Protein AF-A0ABD1MF89-F1 (afdb_monomer_lite)

pLDDT: mean 70.6, std 17.59, range [37.09, 92.81]

Foldseek 3Di:
DDADAAPVPPRHGADVVLVRHDPVVSVVVCVVVVVVVPPPDDDDDDDDDDDDDDDDDDDDPPPPQQAAPQPRHRQHPNWQQDPLRHTHHPQCNDCVSPVRPDDPVVVVVVVCVVPPPDPPCPPDPDPPVVVVVVVVVVVVVVVVVVVPPDDPPPDPPDDD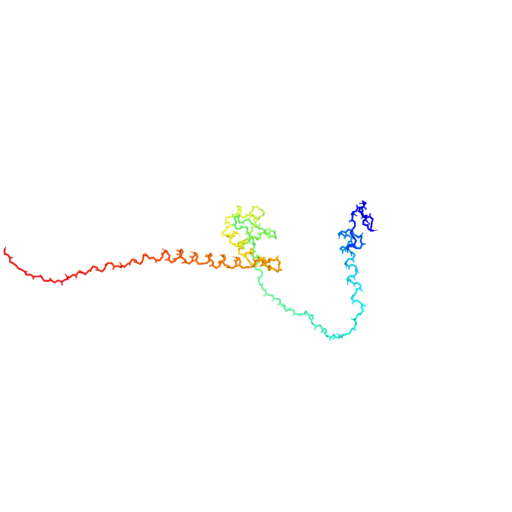DDDDDDDDD

Organism: NCBI:txid520843

InterPro domains:
  IPR000058 Zinc finger, AN1-type [PF01428] (69-102)
  IPR000058 Zinc finger, AN1-type [PS51039] (62-108)
  IPR000058 Zinc finger, AN1-type [SM00154] (68-105)
  IPR002653 Zinc finger, A20-type [PF01754] (5-26)
  IPR002653 Zinc finger, A20-type [PS51036] (1-34)
  IPR002653 Zinc finger, A20-type [SM00259] (3-27)
  IPR035896 AN1-like Zinc finger [G3DSA:4.10.1110.10] (55-112)
  IPR035896 AN1-like Zinc finger [SSF118310] (61-122)
  IPR050652 AN1/A20 Zinc Finger [PTHR10634] (3-125)

Sequence (169 aa):
MVPPLCANGCGFYGSADNKNLCSKCYEEYLKEHITKSKDESKKVGVVDAMASVAPTEGGSMNKKKERCKSCNKRVGLIGFKCRCGDVFCGKHRYPEMHACQLDFKQIGRQALIKQNPLCNGDKLQNKHVWLQLIEGNKQMEKEIENAWLPFECTPIVFNVTSGDRMAED

Radius of gyration: 36.5 Å; chains: 1; bounding box: 85×87×91 Å

Structure (mmCIF, N/CA/C/O backbone):
data_AF-A0ABD1MF89-F1
#
_entry.id   AF-A0ABD1MF89-F1
#
loop_
_atom_site.group_PDB
_atom_site.id
_atom_site.type_symbol
_atom_site.label_atom_id
_atom_site.label_alt_id
_atom_site.label_comp_id
_atom_site.label_asym_id
_atom_site.label_entity_id
_atom_site.label_seq_id
_atom_site.pdbx_PDB_ins_code
_atom_site.Cartn_x
_atom_site.Cartn_y
_atom_site.Cartn_z
_atom_site.occupancy
_atom_site.B_iso_or_equiv
_atom_site.auth_seq_id
_atom_site.auth_comp_id
_atom_site.auth_asym_id
_atom_site.auth_atom_id
_atom_site.pdbx_PDB_model_num
ATOM 1 N N . MET A 1 1 ? 33.156 -37.214 -8.346 1.00 66.06 1 MET A N 1
ATOM 2 C CA . MET A 1 1 ? 33.625 -36.627 -7.070 1.00 66.06 1 MET A CA 1
ATOM 3 C C . MET A 1 1 ? 32.407 -36.175 -6.288 1.00 66.06 1 MET A C 1
ATOM 5 O O . MET A 1 1 ? 31.551 -35.531 -6.878 1.00 66.06 1 MET A O 1
ATOM 9 N N . VAL A 1 2 ? 32.292 -36.564 -5.017 1.00 74.00 2 VAL A N 1
ATOM 10 C CA . VAL A 1 2 ? 31.182 -36.140 -4.148 1.00 74.00 2 VAL A CA 1
ATOM 11 C C . VAL A 1 2 ? 31.509 -34.736 -3.622 1.00 74.00 2 VAL A C 1
ATOM 13 O O . VAL A 1 2 ? 32.605 -34.562 -3.090 1.00 74.00 2 VAL A O 1
ATOM 16 N N . PRO A 1 3 ? 30.634 -33.731 -3.808 1.00 74.12 3 PRO A N 1
ATOM 17 C CA . PRO A 1 3 ? 30.895 -32.375 -3.334 1.00 74.12 3 PRO A CA 1
ATOM 18 C C . PRO A 1 3 ? 31.039 -32.355 -1.803 1.00 74.12 3 PRO A C 1
ATOM 20 O O . PRO A 1 3 ? 30.256 -33.021 -1.117 1.00 74.12 3 PRO A O 1
ATOM 23 N N . PRO A 1 4 ? 32.032 -31.625 -1.257 1.00 81.38 4 PRO A N 1
ATOM 24 C CA . PRO A 1 4 ? 32.283 -31.604 0.176 1.00 81.38 4 PRO A CA 1
ATOM 25 C C . PRO A 1 4 ? 31.094 -30.994 0.923 1.00 81.38 4 PRO A C 1
ATOM 27 O O . PRO A 1 4 ? 30.475 -30.016 0.494 1.00 81.38 4 PRO A O 1
ATOM 30 N N . LEU A 1 5 ? 30.761 -31.596 2.061 1.00 89.50 5 LEU A N 1
ATOM 31 C CA . LEU A 1 5 ? 29.758 -31.050 2.965 1.00 89.50 5 LEU A CA 1
ATOM 32 C C . LEU A 1 5 ? 30.310 -29.805 3.663 1.00 89.50 5 LEU A C 1
ATOM 34 O O . LEU A 1 5 ? 31.520 -29.642 3.819 1.00 89.50 5 LEU A O 1
ATOM 38 N N . CYS A 1 6 ? 29.402 -28.925 4.076 1.00 92.81 6 CYS A N 1
ATOM 39 C CA . CYS A 1 6 ? 29.724 -27.712 4.808 1.00 92.81 6 CYS A CA 1
ATOM 40 C C . CYS A 1 6 ? 30.605 -28.034 6.018 1.00 92.81 6 CYS A C 1
ATOM 42 O O . CYS A 1 6 ? 30.250 -28.887 6.833 1.00 92.81 6 CYS A O 1
ATOM 44 N N . ALA A 1 7 ? 31.703 -27.295 6.169 1.00 88.94 7 ALA A N 1
ATOM 45 C CA . ALA A 1 7 ? 32.666 -27.466 7.254 1.00 88.94 7 ALA A CA 1
ATOM 46 C C . ALA A 1 7 ? 32.027 -27.357 8.655 1.00 88.94 7 ALA A C 1
ATOM 48 O O . ALA A 1 7 ? 32.467 -28.026 9.582 1.00 88.94 7 ALA A O 1
ATOM 49 N N . ASN A 1 8 ? 30.935 -26.592 8.792 1.00 85.25 8 ASN A N 1
ATOM 50 C CA . ASN A 1 8 ? 30.159 -26.479 10.037 1.00 85.25 8 ASN A CA 1
ATOM 51 C C . ASN A 1 8 ? 29.211 -27.668 10.310 1.00 85.25 8 ASN A C 1
ATOM 53 O O . ASN A 1 8 ? 28.412 -27.610 11.239 1.00 85.25 8 ASN A O 1
ATOM 57 N N . GLY A 1 9 ? 29.232 -28.726 9.493 1.00 84.88 9 GLY A N 1
ATOM 58 C CA . GLY A 1 9 ? 28.474 -29.956 9.751 1.00 84.88 9 GLY A CA 1
ATOM 59 C C . GLY A 1 9 ? 26.950 -29.835 9.615 1.00 84.88 9 GLY A C 1
ATOM 60 O O . GLY A 1 9 ? 26.225 -30.704 10.081 1.00 84.88 9 GLY A O 1
ATOM 61 N N . CYS A 1 10 ? 26.434 -28.792 8.955 1.00 87.19 10 CYS A N 1
ATOM 62 C CA . CYS A 1 10 ? 24.991 -28.526 8.847 1.00 87.19 10 CYS A CA 1
ATOM 63 C C . CYS A 1 10 ? 24.238 -29.410 7.830 1.00 87.19 10 CYS A C 1
ATOM 65 O O . CYS A 1 10 ? 23.055 -29.190 7.577 1.00 87.19 10 CYS A O 1
ATOM 67 N N . GLY A 1 11 ? 24.916 -30.380 7.208 1.00 86.25 11 GLY A N 1
ATOM 68 C CA . GLY A 1 11 ? 24.329 -31.295 6.222 1.00 86.25 11 GLY A CA 1
ATOM 69 C C . GLY A 1 11 ? 24.071 -30.692 4.835 1.00 86.25 11 GLY A C 1
ATOM 70 O O . GLY A 1 11 ? 23.564 -31.387 3.961 1.00 86.25 11 GLY A O 1
ATOM 71 N N . PHE A 1 12 ? 24.430 -29.425 4.603 1.00 88.75 12 PHE A N 1
ATOM 72 C CA . PHE A 1 12 ? 24.352 -28.779 3.287 1.00 88.75 12 PHE A CA 1
ATOM 73 C C . PHE A 1 12 ? 25.724 -28.753 2.598 1.00 88.75 12 PHE A C 1
ATOM 75 O O . PHE A 1 12 ? 26.749 -28.785 3.274 1.00 88.75 12 PHE A O 1
ATOM 82 N N . TYR A 1 13 ? 25.767 -28.680 1.266 1.00 90.94 13 TYR A N 1
ATOM 83 C CA . TYR A 1 13 ? 27.024 -28.653 0.508 1.00 90.94 13 TYR A CA 1
ATOM 84 C C . TYR A 1 13 ? 27.773 -27.324 0.675 1.00 90.94 13 TYR A C 1
ATOM 86 O O . TYR A 1 13 ? 27.167 -26.249 0.660 1.00 90.94 13 TYR A O 1
ATOM 94 N N . GLY A 1 14 ? 29.091 -27.404 0.850 1.00 89.69 14 GLY A N 1
ATOM 95 C CA . GLY A 1 14 ? 29.981 -26.248 0.907 1.00 89.69 14 GLY A CA 1
ATOM 96 C C . GLY A 1 14 ? 30.724 -26.055 -0.414 1.00 89.69 14 GLY A C 1
ATOM 97 O O . GLY A 1 14 ? 31.062 -27.027 -1.086 1.00 89.69 14 GLY A O 1
ATOM 98 N N . SER A 1 15 ? 31.007 -24.802 -0.769 1.00 85.69 15 SER A N 1
ATOM 99 C CA . SER A 1 15 ? 31.816 -24.462 -1.950 1.00 85.69 15 SER A CA 1
ATOM 100 C C . SER A 1 15 ? 33.186 -23.936 -1.532 1.00 85.69 15 SER A C 1
ATOM 102 O O . SER A 1 15 ? 33.284 -23.222 -0.532 1.00 85.69 15 SER A O 1
ATOM 104 N N . ALA A 1 16 ? 34.230 -24.224 -2.315 1.00 86.31 16 ALA A N 1
ATOM 105 C CA . ALA A 1 16 ? 35.593 -23.749 -2.048 1.00 86.31 16 ALA A CA 1
ATOM 106 C C . ALA A 1 16 ? 35.670 -22.211 -1.949 1.00 86.31 16 ALA A C 1
ATOM 108 O O . ALA A 1 16 ? 36.343 -21.685 -1.064 1.00 86.31 16 ALA A O 1
ATOM 109 N N . ASP A 1 17 ? 34.890 -21.504 -2.773 1.00 84.38 17 ASP A N 1
ATOM 110 C CA . ASP A 1 17 ? 34.810 -20.035 -2.784 1.00 84.38 17 ASP A CA 1
ATOM 111 C C . AS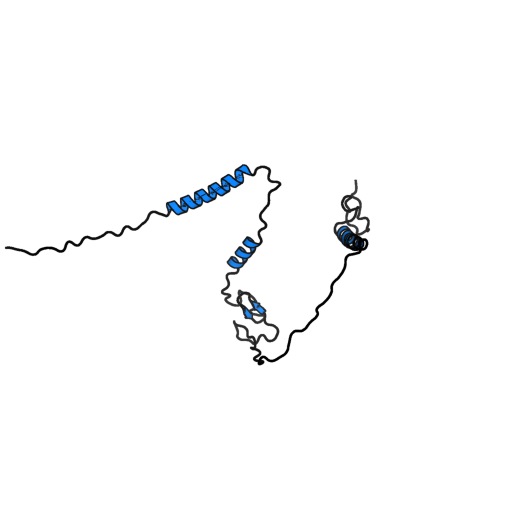P A 1 17 ? 34.277 -19.460 -1.458 1.00 84.38 17 ASP A C 1
ATOM 113 O O . ASP A 1 17 ? 34.732 -18.419 -0.984 1.00 84.38 17 ASP A O 1
ATOM 117 N N . ASN A 1 18 ? 33.371 -20.188 -0.796 1.00 84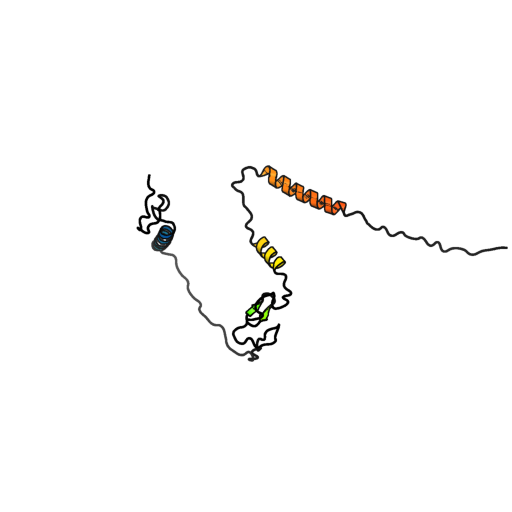.00 18 ASN A N 1
ATOM 118 C CA . ASN A 1 18 ? 32.775 -19.817 0.491 1.00 84.00 18 ASN A CA 1
ATOM 119 C C . ASN A 1 18 ? 33.502 -20.479 1.672 1.00 84.00 18 ASN A C 1
ATOM 121 O O . ASN A 1 18 ? 32.892 -20.780 2.697 1.00 84.00 18 ASN A O 1
ATOM 125 N N . LYS A 1 19 ? 34.807 -20.750 1.529 1.00 86.06 19 LYS A N 1
ATOM 126 C CA . LYS A 1 19 ? 35.644 -21.429 2.537 1.00 86.06 19 LYS A CA 1
ATOM 127 C C . LYS A 1 19 ? 35.111 -22.810 2.951 1.00 86.06 19 LYS A C 1
ATOM 129 O O . LYS A 1 19 ? 35.301 -23.230 4.085 1.00 86.06 19 LYS A O 1
ATOM 134 N N . ASN A 1 20 ? 34.457 -23.526 2.035 1.00 89.00 20 ASN A N 1
ATOM 135 C CA . ASN A 1 20 ? 33.744 -24.786 2.282 1.00 89.00 20 ASN A CA 1
ATOM 136 C C . ASN A 1 20 ? 32.565 -24.664 3.266 1.00 89.00 20 ASN A C 1
ATOM 138 O O . ASN A 1 20 ? 32.165 -25.659 3.868 1.00 89.00 20 ASN A O 1
ATOM 142 N N . LEU A 1 21 ? 31.976 -23.475 3.431 1.00 90.81 21 LEU A N 1
ATOM 143 C CA . LEU A 1 21 ? 30.723 -23.284 4.166 1.00 90.81 21 LEU A CA 1
ATOM 144 C C . LEU A 1 21 ? 29.530 -23.242 3.199 1.00 90.81 21 LEU A C 1
ATOM 146 O O . LEU A 1 21 ? 29.656 -22.864 2.031 1.00 90.81 21 LEU A O 1
ATOM 150 N N . CYS A 1 22 ? 28.350 -23.623 3.693 1.00 92.19 22 CYS A N 1
ATOM 151 C CA . CYS A 1 22 ? 27.095 -23.375 2.987 1.00 92.19 22 CYS A CA 1
ATOM 152 C C . CYS A 1 22 ? 26.746 -21.880 3.004 1.00 92.19 22 CYS A C 1
ATOM 154 O O . CYS A 1 22 ? 27.282 -21.123 3.809 1.00 92.19 22 CYS A O 1
ATOM 156 N N . SER A 1 23 ? 25.799 -21.459 2.164 1.00 89.31 23 SER A N 1
ATOM 157 C CA . SER A 1 23 ? 25.351 -20.060 2.084 1.00 89.31 23 SER A CA 1
ATOM 158 C C . SER A 1 23 ? 24.970 -19.463 3.445 1.00 89.31 23 SER A C 1
ATOM 160 O O . SER A 1 23 ? 25.421 -18.373 3.778 1.00 89.31 23 SER A O 1
ATOM 162 N N . LYS A 1 24 ? 24.227 -20.203 4.278 1.00 90.06 24 LYS A N 1
ATOM 163 C CA . LYS A 1 24 ? 23.805 -19.739 5.613 1.00 90.06 24 LYS A CA 1
ATOM 164 C C . LYS A 1 24 ? 24.971 -19.600 6.595 1.00 90.06 24 LYS A C 1
ATOM 166 O O . LYS A 1 24 ? 25.116 -18.569 7.238 1.00 90.06 24 LYS A O 1
ATOM 171 N N . CYS A 1 25 ? 25.823 -20.619 6.684 1.00 91.50 25 CYS A N 1
ATOM 172 C CA . CYS A 1 25 ? 26.976 -20.589 7.583 1.00 91.50 25 CYS A CA 1
ATOM 173 C C . CYS A 1 25 ? 28.033 -19.571 7.120 1.00 91.50 25 CYS A C 1
ATOM 175 O O . CYS A 1 25 ? 28.737 -18.992 7.943 1.00 91.50 25 CYS A O 1
ATOM 177 N N . TYR A 1 26 ? 28.135 -19.314 5.813 1.00 92.19 26 TYR A N 1
ATOM 178 C CA . TYR A 1 26 ? 29.022 -18.288 5.269 1.00 92.19 26 TYR A CA 1
ATOM 179 C C . TYR A 1 26 ? 28.549 -16.868 5.623 1.00 92.19 26 TYR A C 1
ATOM 181 O O . TYR A 1 26 ? 29.367 -16.019 5.968 1.00 92.19 26 TYR A O 1
ATOM 189 N N . GLU A 1 27 ? 27.239 -16.603 5.626 1.00 91.19 27 GLU A N 1
ATOM 190 C CA . GLU A 1 27 ? 26.692 -15.319 6.093 1.00 91.19 27 GLU A CA 1
ATOM 191 C C . GLU A 1 27 ? 26.993 -15.048 7.576 1.00 91.19 27 GLU A C 1
ATOM 193 O O . GLU A 1 27 ? 27.294 -13.913 7.952 1.00 91.19 27 GLU A O 1
ATOM 198 N N . GLU A 1 28 ? 26.9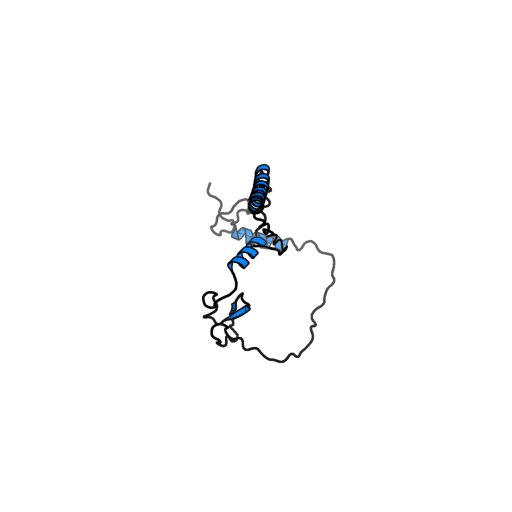25 -16.074 8.426 1.00 88.25 28 GLU A N 1
ATOM 199 C CA . GLU A 1 28 ? 27.306 -15.980 9.843 1.00 88.25 28 GLU A CA 1
ATOM 200 C C . GLU A 1 28 ? 28.803 -15.697 9.996 1.00 88.25 28 GLU A C 1
ATOM 202 O O . GLU A 1 28 ? 29.193 -14.766 10.703 1.00 88.25 28 GLU A O 1
ATOM 207 N N . TYR A 1 29 ? 29.633 -16.416 9.238 1.00 88.06 29 TYR A N 1
ATOM 208 C CA . TYR A 1 29 ? 31.076 -16.199 9.188 1.00 88.06 29 TYR A CA 1
ATOM 209 C C . TYR A 1 29 ? 31.440 -14.754 8.804 1.00 88.06 29 TYR A C 1
ATOM 211 O O . TYR A 1 29 ? 32.317 -14.142 9.421 1.00 88.06 29 TYR A O 1
ATOM 219 N N . LEU A 1 30 ? 30.744 -14.171 7.822 1.00 87.94 30 LEU A N 1
ATOM 220 C CA . LEU A 1 30 ? 30.950 -12.775 7.427 1.00 87.94 30 LEU A CA 1
ATOM 221 C C . LEU A 1 30 ? 30.601 -11.799 8.559 1.00 87.94 30 LEU A C 1
ATOM 223 O O . LEU A 1 30 ? 31.364 -10.865 8.813 1.00 87.94 30 LEU A O 1
ATOM 227 N N . LYS A 1 31 ? 29.491 -12.013 9.273 1.00 87.12 31 LYS A N 1
ATOM 228 C CA . LYS A 1 31 ? 29.076 -11.142 10.389 1.00 87.12 31 LYS A CA 1
ATOM 229 C C . LYS A 1 31 ? 30.107 -11.127 11.520 1.00 87.12 31 LYS A C 1
ATOM 231 O O . LYS A 1 31 ? 30.380 -10.070 12.092 1.00 87.12 31 LYS A O 1
ATOM 236 N N . GLU A 1 32 ? 30.718 -12.269 11.815 1.00 81.75 32 GLU A N 1
ATOM 237 C CA . GLU A 1 32 ? 31.735 -12.369 12.865 1.00 81.75 32 GLU A CA 1
ATOM 238 C C . GLU A 1 32 ? 33.103 -11.817 12.450 1.00 81.75 32 GLU A C 1
ATOM 240 O O . GLU A 1 32 ? 33.815 -11.253 13.280 1.00 81.75 32 GLU A O 1
ATOM 245 N N . HIS A 1 33 ? 33.488 -11.953 11.179 1.00 76.44 33 HIS A N 1
ATOM 246 C CA . HIS A 1 33 ? 34.791 -11.475 10.709 1.00 76.44 33 HIS A CA 1
ATOM 247 C C . HIS A 1 33 ? 34.812 -9.982 10.365 1.00 76.44 33 HIS A C 1
ATOM 249 O O . HIS A 1 33 ? 35.852 -9.351 10.532 1.00 76.44 33 HIS A O 1
ATOM 255 N N . ILE A 1 34 ? 33.682 -9.394 9.959 1.00 72.94 34 ILE A N 1
ATOM 256 C CA . ILE A 1 34 ? 33.573 -7.946 9.698 1.00 72.94 34 ILE A CA 1
ATOM 257 C C . ILE A 1 34 ? 33.595 -7.136 11.006 1.00 72.94 34 ILE A C 1
ATOM 259 O O . ILE A 1 34 ? 34.116 -6.020 11.049 1.00 72.94 34 ILE A O 1
ATOM 263 N N . THR A 1 35 ? 33.044 -7.682 12.092 1.00 63.72 35 THR A N 1
ATOM 264 C CA . THR A 1 35 ? 32.964 -6.990 13.391 1.00 63.72 35 THR A CA 1
ATOM 265 C C . THR A 1 35 ? 34.288 -6.999 14.156 1.00 63.72 35 THR A C 1
ATOM 267 O O . THR A 1 35 ? 34.565 -6.053 14.889 1.00 63.72 35 THR A O 1
ATOM 270 N N . LYS A 1 36 ? 35.145 -8.003 13.930 1.00 56.78 36 LYS A N 1
ATOM 271 C CA . LYS A 1 36 ? 36.476 -8.115 14.553 1.00 56.78 36 LYS A CA 1
ATOM 272 C C . LYS A 1 36 ? 37.550 -7.246 13.879 1.00 56.78 36 LYS A C 1
ATOM 274 O O . LYS A 1 36 ? 38.532 -6.903 14.520 1.00 56.78 36 LYS A O 1
ATOM 279 N N . SER A 1 37 ? 37.355 -6.816 12.630 1.00 54.19 37 SER A N 1
ATOM 280 C CA . SER A 1 37 ? 38.307 -5.964 11.891 1.00 54.19 37 SER A CA 1
ATOM 281 C C . SER A 1 37 ? 38.172 -4.451 12.146 1.00 54.19 37 SER A C 1
ATOM 283 O O . SER A 1 37 ? 38.812 -3.664 11.454 1.00 54.19 37 SER A O 1
ATOM 285 N N . LYS A 1 38 ? 37.337 -4.013 13.101 1.00 50.25 38 LYS A N 1
ATOM 286 C CA . LYS A 1 38 ? 37.129 -2.580 13.406 1.00 50.25 38 LYS A CA 1
ATOM 287 C C . LYS A 1 38 ? 37.852 -2.093 14.674 1.00 50.25 38 LYS A C 1
ATOM 289 O O . LYS A 1 38 ? 37.847 -0.895 14.934 1.00 50.25 38 LYS A O 1
ATOM 294 N N . ASP A 1 39 ? 38.507 -2.988 15.414 1.00 51.44 39 ASP A N 1
ATOM 295 C CA . ASP A 1 39 ? 39.209 -2.690 16.672 1.00 51.44 39 ASP A CA 1
ATOM 296 C C . ASP A 1 39 ? 40.741 -2.684 16.500 1.00 51.44 39 ASP A C 1
ATOM 298 O O . ASP A 1 39 ? 41.470 -3.197 17.326 1.00 51.44 39 ASP A O 1
ATOM 302 N N . GLU A 1 40 ? 41.273 -2.134 15.403 1.00 58.91 40 GLU A N 1
ATOM 303 C CA . GLU A 1 40 ? 42.724 -1.874 15.314 1.00 58.91 40 GLU A CA 1
ATOM 304 C C . GLU A 1 40 ? 43.055 -0.667 14.421 1.00 58.91 40 GLU A C 1
ATOM 306 O O . GLU A 1 40 ? 43.932 -0.688 13.562 1.00 58.91 40 GLU A O 1
ATOM 311 N N . SER A 1 41 ? 42.321 0.435 14.614 1.00 53.44 41 SER A N 1
ATOM 312 C CA . SER A 1 41 ? 42.759 1.782 14.216 1.00 53.44 41 SER A CA 1
ATOM 313 C C . SER A 1 41 ? 42.044 2.845 15.051 1.00 53.44 41 SER A C 1
ATOM 315 O O . SER A 1 41 ? 40.897 3.211 14.804 1.00 53.44 41 SER A O 1
ATOM 317 N N . LYS A 1 42 ? 42.740 3.324 16.087 1.00 47.53 42 LYS A N 1
ATOM 318 C CA . LYS A 1 42 ? 42.310 4.365 17.029 1.00 47.53 42 LYS A CA 1
ATOM 319 C C . LYS A 1 42 ? 42.951 5.717 16.670 1.00 47.53 42 LYS A C 1
ATOM 321 O O . LYS A 1 42 ? 44.151 5.762 16.419 1.00 47.53 42 LYS A O 1
ATOM 326 N N . LYS A 1 43 ? 42.161 6.788 16.873 1.00 44.97 43 LYS A N 1
ATOM 327 C CA . LYS A 1 43 ? 42.451 8.251 16.944 1.00 44.97 43 LYS A CA 1
ATOM 328 C C . LYS A 1 43 ? 42.351 8.988 15.599 1.00 44.97 43 LYS A C 1
ATOM 330 O O . LYS A 1 43 ? 43.086 8.676 14.680 1.00 44.97 43 LYS A O 1
ATOM 335 N N . VAL A 1 44 ? 41.433 9.944 15.407 1.00 43.38 44 VAL A N 1
ATOM 336 C CA . VAL A 1 44 ? 41.182 11.200 16.166 1.00 43.38 44 VAL A CA 1
ATOM 337 C C . VAL A 1 44 ? 39.654 11.382 16.370 1.00 43.38 44 VAL A C 1
ATOM 339 O O . VAL A 1 44 ? 38.904 11.167 15.428 1.00 43.38 44 VAL A O 1
ATOM 342 N N . GLY A 1 45 ? 39.100 11.542 17.583 1.00 41.25 45 GLY A N 1
ATOM 343 C CA . GLY A 1 45 ? 39.052 12.782 18.389 1.00 41.25 45 GLY A CA 1
ATOM 344 C C . GLY A 1 45 ? 37.807 13.624 18.028 1.00 41.25 45 GLY A C 1
ATOM 345 O O . GLY A 1 45 ? 37.870 14.384 17.076 1.00 41.25 45 GLY A O 1
ATOM 346 N N . VAL A 1 46 ? 36.617 13.285 18.551 1.00 44.62 46 VAL A N 1
ATOM 347 C CA . VAL A 1 46 ? 35.859 13.987 19.627 1.00 44.62 46 VAL A CA 1
ATOM 348 C C . VAL A 1 46 ? 35.415 15.420 19.281 1.00 44.62 46 VAL A C 1
ATOM 350 O O . VAL A 1 46 ? 36.258 16.300 19.178 1.00 44.62 46 VAL A O 1
ATOM 353 N N . VAL A 1 47 ? 34.093 15.651 19.217 1.00 40.06 47 VAL A N 1
ATOM 354 C CA . VAL A 1 47 ? 33.341 16.459 20.208 1.00 40.06 47 VAL A CA 1
ATOM 355 C C . VAL A 1 47 ? 31.867 16.034 20.251 1.00 40.06 47 VAL A C 1
ATOM 357 O O . VAL A 1 47 ? 31.228 15.811 19.225 1.00 40.06 47 VAL A O 1
ATOM 360 N N . ASP A 1 48 ? 31.387 15.894 21.483 1.00 38.62 48 ASP A N 1
ATOM 361 C CA . ASP A 1 48 ? 30.095 15.387 21.936 1.00 38.62 48 ASP A CA 1
ATOM 362 C C . ASP A 1 48 ? 28.999 16.465 22.066 1.00 38.62 48 ASP A C 1
ATOM 364 O O . ASP A 1 48 ? 29.280 17.647 22.245 1.00 38.62 48 ASP A O 1
ATOM 368 N N . ALA A 1 49 ? 27.762 15.953 22.134 1.00 43.16 49 ALA A N 1
ATOM 369 C CA . ALA A 1 49 ? 26.583 16.449 22.857 1.00 43.16 49 ALA A CA 1
ATOM 370 C C . ALA A 1 49 ? 25.780 17.658 22.327 1.00 43.16 49 ALA A C 1
ATOM 372 O O . ALA A 1 49 ?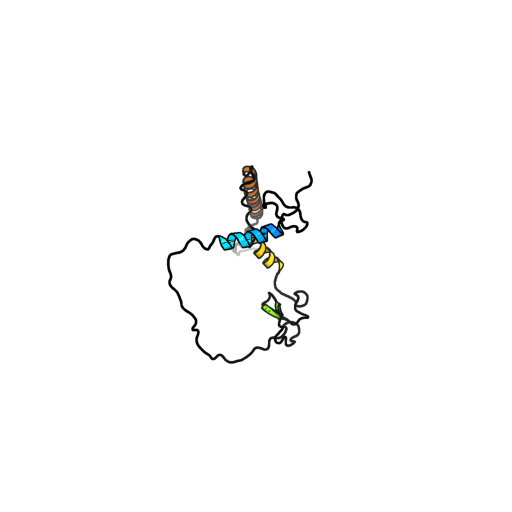 26.219 18.799 22.349 1.00 43.16 49 ALA A O 1
ATOM 373 N N . MET A 1 50 ? 24.483 17.412 22.084 1.00 37.09 50 MET A N 1
ATOM 374 C CA . MET A 1 50 ? 23.439 18.044 22.906 1.00 37.09 50 MET A CA 1
ATOM 375 C C . MET A 1 50 ? 22.164 17.194 22.911 1.00 37.09 50 MET A C 1
ATOM 377 O O . MET A 1 50 ? 21.519 16.969 21.887 1.00 37.09 50 MET A O 1
ATOM 381 N N . ALA A 1 51 ? 21.815 16.727 24.105 1.00 45.22 51 ALA A N 1
ATOM 382 C CA . ALA A 1 51 ? 20.530 16.144 24.424 1.00 45.22 51 ALA A CA 1
ATOM 383 C C . ALA A 1 51 ? 19.456 17.238 24.574 1.00 45.22 51 ALA A C 1
ATOM 385 O O . ALA A 1 51 ? 19.707 18.298 25.134 1.00 45.22 51 ALA A O 1
ATOM 386 N N . SER A 1 52 ? 18.254 16.905 24.103 1.00 50.38 52 SER A N 1
ATOM 387 C CA . SER A 1 52 ? 16.945 17.164 24.717 1.00 50.38 52 SER A CA 1
ATOM 388 C C . SER A 1 52 ? 16.685 18.519 25.396 1.00 50.38 52 SER A C 1
ATOM 390 O O . SER A 1 52 ? 17.012 18.707 26.563 1.00 50.38 52 SER A O 1
ATOM 392 N N . VAL A 1 53 ? 15.917 19.381 24.722 1.00 45.28 53 VAL A N 1
ATOM 393 C CA . VAL A 1 53 ? 14.877 20.215 25.356 1.00 45.28 53 VAL A CA 1
ATOM 394 C C . VAL A 1 53 ? 13.861 20.645 24.293 1.00 45.28 53 VAL A C 1
ATOM 396 O O . VAL A 1 53 ? 14.183 21.417 23.396 1.00 45.28 53 VAL A O 1
ATOM 399 N N . ALA A 1 54 ? 12.628 20.145 24.390 1.00 58.84 54 ALA A N 1
ATOM 400 C CA . ALA A 1 54 ? 11.467 20.702 23.696 1.00 58.84 54 ALA A CA 1
ATOM 401 C C . ALA A 1 54 ? 10.445 21.167 24.757 1.00 58.84 54 ALA A C 1
ATOM 403 O O . ALA A 1 54 ? 10.205 20.405 25.700 1.00 58.84 54 ALA A O 1
ATOM 404 N N . PRO A 1 55 ? 9.857 22.377 24.655 1.00 54.19 55 PRO A N 1
ATOM 405 C CA . PRO A 1 55 ? 8.977 22.930 25.683 1.00 54.19 55 PRO A CA 1
ATOM 406 C C . PRO A 1 55 ? 7.515 22.474 25.550 1.00 54.19 55 PRO A C 1
ATOM 408 O O . PRO A 1 55 ? 6.948 22.431 24.462 1.00 54.19 55 PRO A O 1
ATOM 411 N N . THR A 1 56 ? 6.949 22.157 26.713 1.00 43.53 56 THR A N 1
ATOM 412 C CA . THR A 1 56 ? 5.660 22.587 27.289 1.00 43.53 56 THR A CA 1
ATOM 413 C C . THR A 1 56 ? 4.419 22.838 26.407 1.00 43.53 56 THR A C 1
ATOM 415 O O . THR A 1 56 ? 4.346 23.803 25.659 1.00 43.53 56 THR A O 1
ATOM 418 N N . GLU A 1 57 ? 3.390 22.033 26.707 1.00 51.28 57 GLU A N 1
ATOM 419 C CA . GLU A 1 57 ? 2.043 22.436 27.170 1.00 51.28 57 GLU A CA 1
ATOM 420 C C . GLU A 1 57 ? 1.060 23.197 26.254 1.00 51.28 57 GLU A C 1
ATOM 422 O O . GLU A 1 57 ? 1.301 24.299 25.783 1.00 51.28 57 GLU A O 1
ATOM 427 N N . GLY A 1 58 ? -0.163 22.642 26.180 1.00 50.09 58 GLY A N 1
ATOM 428 C CA . GLY A 1 58 ? -1.395 23.441 26.152 1.00 50.09 58 GLY A CA 1
ATOM 429 C C . GLY A 1 58 ? -2.107 23.592 24.807 1.00 50.09 58 GLY A C 1
ATOM 430 O O . GLY A 1 58 ? -2.126 24.670 24.229 1.00 50.09 58 GLY A O 1
ATOM 431 N N . GLY A 1 59 ? -2.807 22.545 24.350 1.00 39.31 59 GLY A N 1
ATOM 432 C CA . GLY A 1 59 ? -3.697 22.626 23.185 1.00 39.31 59 GLY A CA 1
ATOM 433 C C . GLY A 1 59 ? -4.949 21.761 23.324 1.00 39.31 59 GLY A C 1
ATOM 434 O O . GLY A 1 59 ? -4.948 20.604 22.923 1.00 39.31 59 GLY A O 1
ATOM 435 N N . SER A 1 60 ? -5.994 22.338 23.926 1.00 45.91 60 SER A N 1
ATOM 436 C CA . SER A 1 60 ? -7.419 21.956 23.909 1.00 45.91 60 SER A CA 1
ATOM 437 C C . SER A 1 60 ? -7.772 20.566 23.341 1.00 45.91 60 SER A C 1
ATOM 439 O O . SER A 1 60 ? -7.862 20.339 22.131 1.00 45.91 60 SER A O 1
ATOM 441 N N . MET A 1 61 ? -8.033 19.630 24.257 1.00 52.25 61 MET A N 1
ATOM 442 C CA . MET A 1 61 ? -8.427 18.244 24.000 1.00 52.25 61 MET A CA 1
ATOM 443 C C . MET A 1 61 ? -9.831 18.139 23.394 1.00 52.25 61 MET A C 1
ATOM 445 O O . MET A 1 61 ? -10.782 17.727 24.054 1.00 52.25 61 MET A O 1
ATOM 449 N N . ASN A 1 62 ? -9.957 18.404 22.099 1.00 60.81 62 ASN A N 1
ATOM 450 C CA . ASN A 1 62 ? -11.078 17.900 21.316 1.00 60.81 62 ASN A CA 1
ATOM 451 C C . ASN A 1 62 ? -10.604 16.649 20.566 1.00 60.81 62 ASN A C 1
ATOM 453 O O . ASN A 1 62 ? -10.311 16.687 19.371 1.00 60.81 62 ASN A O 1
ATOM 457 N N . LYS A 1 63 ? -10.453 15.530 21.297 1.00 62.91 63 LYS A N 1
ATOM 458 C CA . LYS A 1 63 ? -10.132 14.217 20.708 1.00 62.91 63 LYS A CA 1
ATOM 459 C C . LYS A 1 63 ? -11.266 13.848 19.754 1.00 62.91 63 LYS A C 1
ATOM 461 O O . LYS A 1 63 ? -12.291 13.303 20.173 1.00 62.91 63 LYS A O 1
ATOM 466 N N . LYS A 1 64 ? -11.108 14.200 18.475 1.00 67.38 64 LYS A N 1
ATOM 467 C CA . LYS A 1 64 ? -12.045 13.860 17.405 1.00 67.38 64 LYS A CA 1
ATOM 468 C C . LYS A 1 64 ? -12.234 12.349 17.460 1.00 67.38 64 LYS A C 1
ATOM 470 O O . LYS A 1 64 ? -11.299 11.588 17.244 1.00 67.38 64 LYS A O 1
ATOM 475 N N . LYS A 1 65 ? -13.435 11.918 17.843 1.00 71.94 65 LYS A N 1
ATOM 476 C CA . LYS A 1 65 ? -13.791 10.500 17.903 1.00 71.94 65 LYS A CA 1
ATOM 477 C C . LYS A 1 65 ? -13.795 9.999 16.464 1.00 71.94 65 LYS A C 1
ATOM 479 O O . LYS A 1 65 ? -14.766 10.248 15.748 1.00 71.94 65 LYS A O 1
ATOM 484 N N . GLU A 1 66 ? -12.706 9.359 16.050 1.00 82.00 66 GLU A N 1
ATOM 485 C CA . GLU A 1 66 ? -12.590 8.767 14.722 1.00 82.00 66 GLU A CA 1
ATOM 486 C C . GLU A 1 66 ? -13.735 7.760 14.526 1.00 82.00 66 GLU A C 1
ATOM 488 O O . GLU A 1 66 ? -14.040 6.912 15.380 1.00 82.00 66 GLU A O 1
ATOM 493 N N . ARG A 1 67 ? -14.440 7.919 13.407 1.00 90.62 67 ARG A N 1
ATOM 494 C CA . ARG A 1 67 ? -15.580 7.101 12.993 1.00 90.62 67 ARG A CA 1
ATOM 495 C C . ARG A 1 67 ? -15.316 6.580 11.593 1.00 90.62 67 ARG A C 1
ATOM 497 O O . ARG A 1 67 ? -14.665 7.243 10.796 1.00 90.62 67 ARG A O 1
ATOM 504 N N . CYS A 1 68 ? -15.846 5.399 11.310 1.00 91.31 68 CYS A N 1
ATOM 505 C CA . CYS A 1 68 ? -15.759 4.797 9.994 1.00 91.31 68 CYS A CA 1
ATOM 506 C C . CYS A 1 68 ? -16.526 5.638 8.971 1.00 91.31 68 CYS A C 1
ATOM 508 O O . CYS A 1 68 ? -17.713 5.871 9.173 1.00 91.31 68 CYS A O 1
ATOM 510 N N . LYS A 1 69 ? -15.897 6.023 7.858 1.00 90.00 69 LYS A N 1
ATOM 511 C CA . LYS A 1 69 ? -16.562 6.817 6.811 1.00 90.00 69 LYS A CA 1
ATOM 512 C C . LYS A 1 69 ? -17.730 6.085 6.123 1.00 90.00 69 LYS A C 1
ATOM 514 O O . LYS A 1 69 ? -18.709 6.728 5.769 1.00 90.00 69 LYS A O 1
ATOM 519 N N . SER A 1 70 ? -17.673 4.754 5.994 1.00 88.75 70 SER A N 1
ATOM 520 C CA . SER A 1 70 ? -18.732 3.968 5.328 1.00 88.75 70 SER A CA 1
ATOM 521 C C . SER A 1 70 ? -19.941 3.648 6.210 1.00 88.75 70 SER A C 1
ATOM 523 O O . SER A 1 70 ? -21.048 3.528 5.703 1.00 88.75 70 SER A O 1
ATOM 525 N N . CYS A 1 71 ? -19.756 3.459 7.523 1.00 91.06 71 CYS A N 1
ATOM 526 C CA . CYS A 1 71 ? -20.841 3.022 8.420 1.00 91.06 71 CYS A CA 1
ATOM 527 C C . CYS A 1 71 ? -21.021 3.871 9.679 1.00 91.06 71 CYS A C 1
ATOM 529 O O . CYS A 1 71 ? -21.794 3.499 10.560 1.00 91.06 71 CYS A O 1
ATOM 531 N N . ASN A 1 72 ? -20.264 4.962 9.819 1.00 88.12 72 ASN A N 1
ATOM 532 C CA . ASN A 1 72 ? -20.262 5.886 10.959 1.00 88.12 72 ASN A CA 1
ATOM 533 C C . ASN A 1 72 ? -20.040 5.242 12.342 1.00 88.12 72 ASN A C 1
ATOM 535 O O . ASN A 1 72 ? -20.133 5.908 13.379 1.00 88.12 72 ASN A O 1
ATOM 539 N N . LYS A 1 73 ? -19.666 3.956 12.381 1.00 89.75 73 LYS A N 1
ATOM 540 C CA . LYS A 1 73 ? -19.309 3.239 13.605 1.00 89.75 73 LYS A CA 1
ATOM 541 C C . LYS A 1 73 ? -18.053 3.861 14.212 1.00 89.75 73 LYS A C 1
ATOM 543 O O . LYS A 1 73 ? -17.080 4.112 13.505 1.00 89.75 73 LYS A O 1
ATOM 548 N N . ARG A 1 74 ? -18.056 4.085 15.528 1.00 89.50 74 ARG A N 1
ATOM 549 C CA . ARG A 1 74 ? -16.864 4.524 16.272 1.00 89.50 74 ARG A CA 1
ATOM 550 C C . ARG A 1 74 ? -15.774 3.460 16.145 1.00 89.50 74 ARG A C 1
ATOM 552 O O . ARG A 1 74 ? -16.003 2.320 16.535 1.00 89.50 74 ARG A O 1
ATOM 559 N N . VAL A 1 75 ? -14.625 3.838 15.588 1.00 88.94 75 VAL A N 1
ATOM 560 C CA . VAL A 1 75 ? -13.486 2.924 15.374 1.00 88.94 75 VAL A CA 1
ATOM 561 C C . VAL A 1 75 ? -12.532 2.881 16.571 1.00 88.94 75 VAL A C 1
ATOM 563 O O . VAL A 1 75 ? -11.722 1.968 16.682 1.00 88.94 75 VAL A O 1
ATOM 566 N N . GLY A 1 76 ? -12.694 3.798 17.532 1.00 82.56 76 GLY A N 1
ATOM 567 C CA . GLY A 1 76 ? -11.928 3.783 18.778 1.00 82.56 76 GLY A CA 1
ATOM 568 C C . GLY A 1 76 ? -10.426 3.884 18.513 1.00 82.56 76 GLY A C 1
ATOM 569 O O . GLY A 1 76 ? -10.010 4.679 17.680 1.00 82.56 76 GLY A O 1
ATOM 570 N N . LEU A 1 77 ? -9.627 3.078 19.217 1.00 81.25 77 LEU A N 1
ATOM 571 C CA . LEU A 1 77 ? -8.170 3.008 19.038 1.00 81.25 77 LEU A CA 1
ATOM 572 C C . LEU A 1 77 ? -7.759 2.203 17.787 1.00 81.25 77 LEU A C 1
ATOM 574 O O . LEU A 1 77 ? -6.650 2.355 17.288 1.00 81.25 77 LEU A O 1
ATOM 578 N N . ILE A 1 78 ? -8.652 1.351 17.269 1.00 83.50 78 ILE A N 1
ATOM 579 C CA . ILE A 1 78 ? -8.384 0.422 16.161 1.00 83.50 78 ILE A CA 1
ATOM 580 C C . ILE A 1 78 ? -9.067 0.964 14.899 1.00 83.50 78 ILE A C 1
ATOM 582 O O . ILE A 1 78 ? -10.064 0.431 14.405 1.00 83.50 78 ILE A O 1
ATOM 586 N N . GLY A 1 79 ? -8.542 2.080 14.400 1.00 89.12 79 GLY A N 1
ATOM 587 C CA . GLY A 1 79 ? -8.924 2.667 13.120 1.00 89.12 79 GLY A CA 1
ATOM 588 C C . GLY A 1 79 ? -7.952 2.260 12.019 1.00 89.12 79 GLY A C 1
ATOM 589 O O . GLY A 1 79 ? -6.751 2.505 12.127 1.00 89.12 79 GLY A O 1
ATOM 590 N N . PHE A 1 80 ? -8.454 1.664 10.936 1.00 90.81 80 PHE A N 1
ATOM 591 C CA . PHE A 1 80 ? -7.629 1.399 9.757 1.00 90.81 80 PHE A CA 1
ATOM 592 C C . PHE A 1 80 ? -7.685 2.602 8.823 1.00 90.81 80 PHE A C 1
ATOM 594 O O . PHE A 1 80 ? -8.752 2.937 8.310 1.00 90.81 80 PHE A O 1
ATOM 601 N N . LYS A 1 81 ? -6.540 3.250 8.603 1.00 90.19 81 LYS A N 1
ATOM 602 C CA . LYS A 1 81 ? -6.416 4.345 7.637 1.00 90.19 81 LYS A CA 1
ATOM 603 C C . LYS A 1 81 ? -6.316 3.764 6.231 1.00 90.19 81 LYS A C 1
ATOM 605 O O . LYS A 1 81 ? -5.440 2.937 5.971 1.00 90.19 81 LYS A O 1
ATOM 610 N N . CYS A 1 82 ? -7.198 4.183 5.333 1.00 90.44 82 CYS A N 1
ATOM 611 C CA . CYS A 1 82 ? -7.049 3.880 3.916 1.00 90.44 82 CYS A CA 1
ATOM 612 C C . CYS A 1 82 ? -6.089 4.883 3.263 1.00 90.44 82 CYS A C 1
ATOM 614 O O . CYS A 1 82 ? -5.882 5.987 3.769 1.00 90.44 82 CYS A O 1
ATOM 616 N N . ARG A 1 83 ? -5.544 4.535 2.091 1.00 85.69 83 ARG A N 1
ATOM 617 C CA . ARG A 1 83 ? -4.749 5.467 1.278 1.00 85.69 83 ARG A CA 1
ATOM 618 C C . ARG A 1 83 ? -5.536 6.723 0.886 1.00 85.69 83 ARG A C 1
ATOM 620 O O . ARG A 1 83 ? -4.904 7.739 0.637 1.00 85.69 83 ARG A O 1
ATOM 627 N N . CYS A 1 84 ? -6.877 6.682 0.888 1.00 88.44 84 CYS A N 1
ATOM 628 C CA . CYS A 1 84 ? -7.732 7.845 0.592 1.00 88.44 84 CYS A CA 1
ATOM 629 C C . CYS A 1 84 ? -7.807 8.863 1.731 1.00 88.44 84 CYS A C 1
ATOM 631 O O . CYS A 1 84 ? -8.420 9.909 1.563 1.00 88.44 84 CYS A O 1
ATOM 633 N N . GLY A 1 85 ? -7.174 8.581 2.872 1.00 87.38 85 GLY A N 1
ATOM 634 C CA . GLY A 1 85 ? -7.116 9.484 4.021 1.00 87.38 85 GLY A CA 1
ATOM 635 C C . GLY A 1 85 ? -8.236 9.274 5.040 1.00 87.38 85 GLY A C 1
ATOM 636 O O . GLY A 1 85 ? -8.118 9.744 6.168 1.00 87.38 85 GLY A O 1
ATOM 637 N N . ASP A 1 86 ? -9.278 8.517 4.697 1.00 90.38 86 ASP A N 1
ATOM 638 C CA . ASP A 1 86 ? -10.359 8.175 5.621 1.00 90.38 86 ASP A CA 1
ATOM 639 C C . ASP A 1 86 ? -10.009 6.984 6.529 1.00 90.38 86 ASP A C 1
ATOM 641 O O . ASP A 1 86 ? -9.197 6.112 6.196 1.00 90.38 86 ASP A O 1
ATOM 645 N N . VAL A 1 87 ? -10.669 6.936 7.689 1.00 91.94 87 VAL A N 1
ATOM 646 C CA . VAL A 1 87 ? -10.533 5.860 8.678 1.00 91.94 87 VAL A CA 1
ATOM 647 C C . VAL A 1 87 ? -11.739 4.929 8.607 1.00 91.94 87 VAL A C 1
ATOM 649 O O . VAL A 1 87 ? -12.888 5.374 8.530 1.00 91.94 87 VAL A O 1
ATOM 652 N N . PHE A 1 88 ? -11.491 3.623 8.675 1.00 92.75 88 PHE A N 1
ATOM 653 C CA . PHE A 1 88 ? -12.509 2.585 8.562 1.00 92.75 88 PHE A CA 1
ATOM 654 C C . PHE A 1 88 ? -12.433 1.556 9.694 1.00 92.75 88 PHE A C 1
ATOM 656 O O . PHE A 1 88 ? -11.401 1.357 10.334 1.00 92.75 88 PHE A O 1
ATOM 663 N N . CYS A 1 89 ? -13.565 0.895 9.953 1.00 92.25 89 CYS A N 1
ATOM 664 C CA . CYS A 1 89 ? -13.637 -0.258 10.854 1.00 92.25 89 CYS A CA 1
ATOM 665 C C . CYS A 1 89 ? -13.132 -1.533 10.157 1.00 92.25 89 CYS A C 1
ATOM 667 O O . CYS A 1 89 ? -13.027 -1.558 8.934 1.00 92.25 89 CYS A O 1
ATOM 669 N N . GLY A 1 90 ? -12.919 -2.623 10.903 1.00 89.19 90 GLY A N 1
ATOM 670 C CA . GLY A 1 90 ? -12.404 -3.885 10.345 1.00 89.19 90 GLY A CA 1
ATOM 671 C C . GLY A 1 90 ? -13.183 -4.448 9.146 1.00 89.19 90 GLY A C 1
ATOM 672 O O . GLY A 1 90 ? -12.576 -5.051 8.272 1.00 89.19 90 GLY A O 1
ATOM 673 N N . LYS A 1 91 ? -14.495 -4.188 9.047 1.00 90.81 91 LYS A N 1
ATOM 674 C CA . LYS A 1 91 ? -15.323 -4.617 7.902 1.00 90.81 91 LYS A CA 1
ATOM 675 C C . LYS A 1 91 ? -15.146 -3.758 6.645 1.00 90.81 91 LYS A C 1
ATOM 677 O O . LYS A 1 91 ? -15.316 -4.262 5.549 1.00 90.81 91 LYS A O 1
ATOM 682 N N . HIS A 1 92 ? -14.809 -2.476 6.798 1.00 91.50 92 HIS A N 1
ATOM 683 C CA . HIS A 1 92 ? -14.650 -1.527 5.684 1.00 91.50 92 HIS A CA 1
ATOM 684 C C . HIS A 1 92 ? -13.179 -1.193 5.414 1.00 91.50 92 HIS A C 1
ATOM 686 O O . HIS A 1 92 ? -12.869 -0.177 4.804 1.00 91.50 92 HIS A O 1
ATOM 692 N N . ARG A 1 93 ? -12.264 -2.038 5.901 1.00 91.62 93 ARG A N 1
ATOM 693 C CA . ARG A 1 93 ? -10.819 -1.847 5.759 1.00 91.62 93 ARG A CA 1
ATOM 694 C C . ARG A 1 93 ? -10.375 -1.870 4.296 1.00 91.62 93 ARG A C 1
ATOM 696 O O . ARG A 1 93 ? -9.426 -1.175 3.944 1.00 91.62 93 ARG A O 1
ATOM 703 N N . TYR A 1 94 ? -11.026 -2.686 3.476 1.00 89.00 94 TYR A N 1
ATOM 704 C CA . TYR A 1 94 ? -10.597 -2.942 2.111 1.00 89.00 94 TYR A CA 1
ATOM 705 C C . TYR A 1 94 ? -11.280 -2.012 1.087 1.00 89.00 94 TYR A C 1
ATOM 707 O O . TYR A 1 94 ? -12.416 -1.592 1.336 1.00 89.00 94 TYR A O 1
ATOM 715 N N . PRO A 1 95 ? -10.613 -1.670 -0.037 1.00 87.06 95 PRO A N 1
ATOM 716 C CA . PRO A 1 95 ? -11.122 -0.747 -1.063 1.00 87.06 95 PRO A CA 1
ATOM 717 C C . PRO A 1 95 ? -12.364 -1.220 -1.817 1.00 87.06 95 PRO A C 1
ATOM 719 O O . PRO A 1 95 ? -12.996 -0.417 -2.486 1.00 87.06 95 PRO A O 1
ATOM 722 N N . GLU A 1 96 ? -12.717 -2.499 -1.746 1.00 86.62 96 GLU A N 1
ATOM 723 C CA . GLU A 1 96 ? -13.983 -3.003 -2.282 1.00 86.62 96 GLU A CA 1
ATOM 724 C C . GLU A 1 96 ? -15.165 -2.740 -1.335 1.00 86.62 96 GLU A C 1
ATOM 726 O O . GLU A 1 96 ? -16.310 -2.652 -1.767 1.00 86.62 96 GLU A O 1
ATOM 731 N N . MET A 1 97 ? -14.888 -2.566 -0.039 1.00 85.56 97 MET A N 1
ATOM 732 C CA . MET A 1 97 ? -15.901 -2.388 1.009 1.00 85.56 97 MET A CA 1
ATOM 733 C C . MET A 1 97 ? -16.220 -0.913 1.289 1.00 85.56 97 MET A C 1
ATOM 735 O O . MET A 1 97 ? -17.140 -0.587 2.040 1.00 85.56 97 MET A O 1
ATOM 739 N N . HIS A 1 98 ? -15.445 0.000 0.718 1.00 84.88 98 HIS A N 1
ATOM 740 C CA . HIS A 1 98 ? -15.754 1.421 0.668 1.00 84.88 98 HIS A CA 1
ATOM 741 C C . HIS A 1 98 ? -15.477 1.878 -0.754 1.00 84.88 98 HIS A C 1
ATOM 743 O O . HIS A 1 98 ? -14.477 1.459 -1.306 1.00 84.88 98 HIS A O 1
ATOM 749 N N . ALA A 1 99 ? -16.326 2.709 -1.355 1.00 82.31 99 ALA A N 1
ATOM 750 C CA . ALA A 1 99 ? -16.098 3.218 -2.708 1.00 82.31 99 ALA A CA 1
ATOM 751 C C . ALA A 1 99 ? -14.858 4.137 -2.735 1.00 82.31 99 ALA A C 1
ATOM 753 O O . ALA A 1 99 ? -14.969 5.362 -2.693 1.00 82.31 99 ALA A O 1
ATOM 754 N N . CYS A 1 100 ? -13.663 3.540 -2.713 1.00 88.94 100 CYS A N 1
ATOM 755 C CA . CYS A 1 100 ? -12.398 4.242 -2.639 1.00 88.94 100 CYS A CA 1
ATOM 756 C C . CYS A 1 100 ? -12.183 4.974 -3.959 1.00 88.94 100 CYS A C 1
ATOM 758 O O . CYS A 1 100 ? -12.022 4.351 -5.003 1.00 88.94 100 CYS A O 1
ATOM 760 N N . GLN A 1 101 ? -12.173 6.302 -3.908 1.00 84.31 101 GLN A N 1
ATOM 761 C CA . GLN A 1 101 ? -12.007 7.146 -5.095 1.00 84.31 101 GLN A CA 1
ATOM 762 C C . GLN A 1 101 ? -10.547 7.247 -5.567 1.00 84.31 101 GLN A C 1
ATOM 764 O O . GLN A 1 101 ? -10.254 7.969 -6.515 1.00 84.31 101 GLN A O 1
ATOM 769 N N . LEU A 1 102 ? -9.613 6.555 -4.910 1.00 86.94 102 LEU A N 1
ATOM 770 C CA . LEU A 1 102 ? -8.211 6.557 -5.311 1.00 86.94 102 LEU A CA 1
ATOM 771 C C . LEU A 1 102 ? -7.938 5.554 -6.424 1.00 86.94 102 LEU A C 1
ATOM 773 O O . LEU A 1 102 ? -8.158 4.354 -6.259 1.00 86.94 102 LEU A O 1
ATOM 777 N N . ASP A 1 103 ? -7.331 6.030 -7.510 1.00 86.38 103 ASP A N 1
ATOM 778 C CA . ASP A 1 103 ? -6.814 5.156 -8.556 1.00 86.38 103 ASP A CA 1
ATOM 779 C C . ASP A 1 103 ? -5.484 4.508 -8.128 1.00 86.38 103 ASP A C 1
ATOM 781 O O . ASP A 1 103 ? -4.377 5.021 -8.341 1.00 86.38 103 ASP A O 1
ATOM 785 N N . PHE A 1 104 ? -5.594 3.325 -7.522 1.00 83.75 104 PHE A N 1
ATOM 786 C CA . PHE A 1 104 ? -4.447 2.508 -7.129 1.00 83.75 104 PHE A CA 1
ATOM 787 C C . PHE A 1 104 ? -3.564 2.104 -8.319 1.00 83.75 104 PHE A C 1
ATOM 789 O O . PHE A 1 104 ? -2.361 1.900 -8.130 1.00 83.75 104 PHE A O 1
ATOM 796 N N . LYS A 1 105 ? -4.118 2.005 -9.537 1.00 86.06 105 LYS A N 1
ATOM 797 C CA . LYS A 1 105 ? -3.359 1.604 -10.732 1.00 86.06 105 LYS A CA 1
ATOM 798 C C . LYS A 1 105 ? -2.423 2.716 -11.177 1.00 86.06 105 LYS A C 1
ATOM 800 O O . LYS A 1 105 ? -1.285 2.444 -11.557 1.00 86.06 105 LYS A O 1
ATOM 805 N N . GLN A 1 106 ? -2.875 3.966 -11.136 1.00 88.62 106 GLN A N 1
ATOM 806 C CA . GLN A 1 106 ? -2.032 5.107 -11.488 1.00 88.62 106 GLN A CA 1
ATOM 807 C C . GLN A 1 106 ? -0.915 5.316 -10.461 1.00 88.62 106 GLN A C 1
ATOM 809 O O . GLN A 1 106 ? 0.246 5.454 -10.848 1.00 88.62 106 GLN A O 1
ATOM 814 N N . ILE A 1 107 ? -1.233 5.246 -9.166 1.00 87.94 107 ILE A N 1
ATOM 815 C CA . ILE A 1 107 ? -0.230 5.377 -8.097 1.00 87.94 107 ILE A CA 1
ATOM 816 C C . ILE A 1 107 ? 0.791 4.235 -8.161 1.00 87.94 107 ILE A C 1
ATOM 818 O O . ILE A 1 107 ? 1.991 4.476 -8.038 1.00 87.94 107 ILE A O 1
ATOM 822 N N . GLY A 1 108 ? 0.334 3.003 -8.408 1.00 88.25 108 GLY A N 1
ATOM 823 C CA . GLY A 1 108 ? 1.211 1.849 -8.605 1.00 88.25 108 GLY A CA 1
ATOM 824 C C . GLY A 1 108 ? 2.150 2.033 -9.798 1.00 88.25 108 GLY A C 1
ATOM 825 O O . GLY A 1 108 ? 3.357 1.849 -9.658 1.00 88.25 108 GLY A O 1
ATOM 826 N N . ARG A 1 109 ? 1.625 2.485 -10.946 1.00 89.50 109 ARG A N 1
ATOM 827 C CA . ARG A 1 109 ? 2.439 2.790 -12.136 1.00 89.50 109 ARG A CA 1
ATOM 828 C C . ARG A 1 109 ? 3.481 3.870 -11.859 1.00 89.50 109 ARG A C 1
ATOM 830 O O . ARG A 1 109 ? 4.640 3.686 -12.205 1.00 89.50 109 ARG A O 1
ATOM 837 N N . GLN A 1 110 ? 3.106 4.961 -11.197 1.00 88.19 110 GLN A N 1
ATOM 838 C CA . GLN A 1 110 ? 4.047 6.033 -10.862 1.00 88.19 110 GLN A CA 1
ATOM 839 C C . GLN A 1 110 ? 5.149 5.573 -9.901 1.00 88.19 110 GLN A C 1
ATOM 841 O O . GLN A 1 110 ? 6.298 5.985 -10.055 1.00 88.19 110 GLN A O 1
ATOM 846 N N . ALA A 1 111 ? 4.826 4.719 -8.926 1.00 88.62 111 ALA A N 1
ATOM 847 C CA . ALA A 1 111 ? 5.825 4.146 -8.029 1.00 88.62 111 ALA A CA 1
ATOM 848 C C . ALA A 1 111 ? 6.800 3.231 -8.785 1.00 88.62 111 ALA A C 1
ATOM 850 O O . ALA A 1 111 ? 8.009 3.369 -8.618 1.00 88.62 111 ALA A O 1
ATOM 851 N N . LEU A 1 112 ? 6.285 2.372 -9.671 1.00 86.31 112 LEU A N 1
ATOM 852 C CA . LEU A 1 112 ? 7.107 1.492 -10.503 1.00 86.31 112 LEU A CA 1
ATOM 853 C C . LEU A 1 112 ? 8.015 2.279 -11.449 1.00 86.31 112 LEU A C 1
ATOM 855 O O . LEU A 1 112 ? 9.193 1.963 -11.536 1.00 86.31 112 LEU A O 1
ATOM 859 N N . ILE A 1 113 ? 7.510 3.331 -12.099 1.00 85.94 113 ILE A N 1
ATOM 860 C CA . ILE A 1 113 ? 8.325 4.201 -12.963 1.00 85.94 113 ILE A CA 1
ATOM 861 C C . ILE A 1 113 ? 9.477 4.822 -12.167 1.00 85.94 113 ILE A C 1
ATOM 863 O O . ILE A 1 113 ? 10.614 4.811 -12.628 1.00 85.94 113 ILE A O 1
ATOM 867 N N . LYS A 1 114 ? 9.203 5.325 -10.958 1.00 84.94 114 LYS A N 1
ATOM 868 C CA . LYS A 1 114 ? 10.229 5.931 -10.094 1.00 84.94 114 LYS A CA 1
ATOM 869 C C . LYS A 1 114 ? 11.256 4.923 -9.582 1.00 84.94 114 LYS A C 1
ATOM 871 O O . LYS A 1 114 ? 12.396 5.297 -9.340 1.00 84.94 114 LYS A O 1
ATOM 876 N N . GLN A 1 115 ? 10.839 3.680 -9.361 1.00 83.06 115 GLN A N 1
ATOM 877 C CA . GLN A 1 115 ? 11.676 2.636 -8.774 1.00 83.06 115 GLN A CA 1
ATOM 878 C C . GLN A 1 115 ? 12.312 1.707 -9.806 1.00 83.06 115 GLN A C 1
ATOM 880 O O . GLN A 1 115 ? 13.077 0.839 -9.402 1.00 83.06 115 GLN A O 1
ATOM 885 N N . ASN A 1 116 ? 12.014 1.856 -11.100 1.00 81.31 116 ASN A N 1
ATOM 886 C CA . ASN A 1 116 ? 12.596 1.022 -12.141 1.00 81.31 116 ASN A CA 1
ATOM 887 C C . ASN A 1 116 ? 14.097 1.332 -12.256 1.00 81.31 116 ASN A C 1
ATOM 889 O O . ASN A 1 116 ? 14.448 2.425 -12.715 1.00 81.31 116 ASN A O 1
ATOM 893 N N . PRO A 1 117 ? 14.995 0.423 -11.833 1.00 76.94 117 PRO A N 1
ATOM 894 C CA . PRO A 1 117 ? 16.415 0.649 -12.010 1.00 76.94 117 PRO A CA 1
ATOM 895 C C . PRO A 1 117 ? 16.708 0.650 -13.511 1.00 76.94 117 PRO A C 1
ATOM 897 O O . PRO A 1 117 ? 16.435 -0.325 -14.213 1.00 76.94 117 PRO A O 1
ATOM 900 N N . LEU A 1 118 ? 17.254 1.759 -14.013 1.00 67.38 118 LEU A N 1
ATOM 901 C CA . LEU A 1 118 ? 17.697 1.838 -15.399 1.00 67.38 118 LEU A CA 1
ATOM 902 C C . LEU A 1 118 ? 18.742 0.743 -15.624 1.00 67.38 118 LEU A C 1
ATOM 904 O O . LEU A 1 118 ? 19.726 0.639 -14.889 1.00 67.38 118 LEU A O 1
ATOM 908 N N . CYS A 1 119 ? 18.487 -0.118 -16.608 1.00 63.56 119 CYS A N 1
ATOM 909 C CA . CYS A 1 119 ? 19.393 -1.197 -16.964 1.00 63.56 119 CYS A CA 1
ATOM 910 C C . CYS A 1 119 ? 20.669 -0.583 -17.558 1.00 63.56 119 CYS A C 1
ATOM 912 O O . CYS A 1 119 ? 20.750 -0.309 -18.755 1.00 63.56 119 CYS A O 1
ATOM 914 N N . ASN A 1 120 ? 21.665 -0.335 -16.708 1.00 58.44 120 ASN A N 1
ATOM 915 C CA . ASN A 1 120 ? 22.984 0.123 -17.127 1.00 58.44 120 ASN A CA 1
ATOM 916 C C . ASN A 1 120 ? 23.720 -1.066 -17.750 1.00 58.44 120 ASN A C 1
ATOM 918 O O . ASN A 1 120 ? 24.397 -1.847 -17.082 1.00 58.44 120 ASN A O 1
ATOM 922 N N . GLY A 1 121 ? 23.503 -1.250 -19.051 1.00 57.59 121 GLY A N 1
ATOM 923 C CA . GLY A 1 121 ? 24.079 -2.337 -19.827 1.00 57.59 121 GLY A CA 1
ATOM 924 C C . GLY A 1 121 ? 25.566 -2.130 -20.099 1.00 57.59 121 GLY A C 1
ATOM 925 O O . GLY A 1 121 ? 25.933 -1.833 -21.231 1.00 57.59 121 GLY A O 1
ATOM 926 N N . ASP A 1 122 ? 26.437 -2.343 -19.116 1.00 59.53 122 ASP A N 1
ATOM 927 C CA . ASP A 1 122 ? 27.884 -2.487 -19.370 1.00 59.53 122 ASP A CA 1
ATOM 928 C C . ASP A 1 122 ? 28.283 -3.895 -19.841 1.00 59.53 122 ASP A C 1
ATOM 930 O O . ASP A 1 122 ? 29.459 -4.206 -20.001 1.00 59.53 122 ASP A O 1
ATOM 934 N N . LYS A 1 123 ? 27.302 -4.754 -20.149 1.00 55.34 123 LYS A N 1
ATOM 935 C CA . LYS A 1 123 ? 27.526 -6.088 -20.737 1.00 55.34 123 LYS A CA 1
ATOM 936 C C . LYS A 1 123 ? 26.629 -6.416 -21.938 1.00 55.34 123 LYS A C 1
ATOM 938 O O . LYS A 1 123 ? 26.419 -7.584 -22.240 1.00 55.34 123 LYS A O 1
ATOM 943 N N . LEU A 1 124 ? 26.108 -5.413 -22.650 1.00 56.03 124 LEU A N 1
ATOM 944 C CA . LEU A 1 124 ? 25.456 -5.615 -23.952 1.00 56.03 124 LEU A CA 1
ATOM 945 C C . LEU A 1 124 ? 26.387 -5.084 -25.048 1.00 56.03 124 LEU A C 1
ATOM 947 O O . LEU A 1 124 ? 26.410 -3.889 -25.326 1.00 56.03 124 LEU A O 1
ATOM 951 N N . GLN A 1 125 ? 27.179 -5.971 -25.655 1.00 56.78 125 GLN A N 1
ATOM 952 C CA . GLN A 1 125 ? 28.213 -5.649 -26.654 1.00 56.78 125 GLN A CA 1
ATOM 953 C C . GLN A 1 125 ? 27.675 -5.120 -28.005 1.00 56.78 125 GLN A C 1
ATOM 955 O O . GLN A 1 125 ? 28.453 -4.910 -28.923 1.00 56.78 125 GLN A O 1
ATOM 960 N N . ASN A 1 126 ? 26.373 -4.847 -28.141 1.00 58.75 126 ASN A N 1
ATOM 961 C CA . ASN A 1 126 ? 25.767 -4.321 -29.370 1.00 58.75 126 ASN A CA 1
ATOM 962 C C . ASN A 1 126 ? 24.776 -3.184 -29.062 1.00 58.75 126 ASN A C 1
ATOM 964 O O . ASN A 1 126 ? 23.564 -3.322 -29.207 1.00 58.75 126 ASN A O 1
ATOM 968 N N . LYS A 1 127 ? 25.296 -2.031 -28.619 1.00 56.03 127 LYS A N 1
ATOM 969 C CA . LYS A 1 127 ? 24.501 -0.818 -28.324 1.00 56.03 127 LYS A CA 1
ATOM 970 C C . LYS A 1 127 ? 24.048 -0.032 -29.568 1.00 56.03 127 LYS A C 1
ATOM 972 O O . LYS A 1 127 ? 23.218 0.860 -29.434 1.00 56.03 127 LYS A O 1
ATOM 977 N N . HIS A 1 128 ? 24.550 -0.344 -30.766 1.00 57.62 128 HIS A N 1
ATOM 978 C CA . HIS A 1 128 ? 24.304 0.488 -31.954 1.00 57.62 128 HIS A CA 1
ATOM 979 C C . HIS A 1 128 ? 22.867 0.377 -32.498 1.00 57.62 128 HIS A C 1
ATOM 981 O O . HIS A 1 128 ? 22.309 1.356 -32.977 1.00 57.62 128 HIS A O 1
ATOM 987 N N . VAL A 1 129 ? 22.230 -0.787 -32.343 1.00 57.09 129 VAL A N 1
ATOM 988 C CA . VAL A 1 129 ? 20.883 -1.043 -32.883 1.00 57.09 129 VAL A CA 1
ATOM 989 C C . VAL A 1 129 ? 19.779 -0.491 -31.968 1.00 57.09 129 VAL A C 1
ATOM 991 O O . VAL A 1 129 ? 18.750 -0.020 -32.440 1.00 57.09 129 VAL A O 1
ATOM 994 N N . TRP A 1 130 ? 19.994 -0.485 -30.648 1.00 55.00 130 TRP A N 1
ATOM 995 C CA . TRP A 1 130 ? 18.966 -0.100 -29.670 1.00 55.00 130 TRP A CA 1
ATOM 996 C C . TRP A 1 130 ? 18.685 1.409 -29.628 1.00 55.00 130 TRP A C 1
ATOM 998 O O . TRP A 1 130 ? 17.534 1.807 -29.477 1.00 55.00 130 TRP A O 1
ATOM 1008 N N . LEU A 1 131 ? 19.704 2.256 -29.806 1.00 57.03 131 LEU A N 1
ATOM 1009 C CA . LEU A 1 131 ? 19.502 3.708 -29.878 1.00 57.03 131 LEU A CA 1
ATOM 1010 C C . LEU A 1 131 ? 18.807 4.120 -31.183 1.00 57.03 131 LEU A C 1
ATOM 1012 O O . LEU A 1 131 ? 17.899 4.940 -31.138 1.00 57.03 131 LEU A O 1
ATOM 1016 N N . GLN A 1 132 ? 19.135 3.487 -32.316 1.00 54.50 132 GLN A N 1
ATOM 1017 C CA . GLN A 1 132 ? 18.453 3.735 -33.594 1.00 54.50 132 GLN A CA 1
ATOM 1018 C C . GLN A 1 132 ? 16.973 3.315 -33.566 1.00 54.50 132 GLN A C 1
ATOM 1020 O O . GLN A 1 132 ? 16.134 4.015 -34.125 1.00 54.50 132 GLN A O 1
ATOM 1025 N N . LEU A 1 133 ? 16.630 2.223 -32.871 1.00 58.72 133 LEU A N 1
ATOM 1026 C CA . LEU A 1 133 ? 15.236 1.799 -32.668 1.00 58.72 133 LEU A CA 1
ATOM 1027 C C . LEU A 1 133 ? 14.455 2.729 -31.730 1.00 58.72 133 LEU A C 1
ATOM 1029 O O . LEU A 1 133 ? 13.278 2.986 -31.971 1.00 58.72 133 LEU A O 1
ATOM 1033 N N . ILE A 1 134 ? 15.086 3.257 -30.677 1.00 58.38 134 ILE A N 1
ATOM 1034 C CA . ILE A 1 134 ? 14.437 4.223 -29.775 1.00 58.38 134 ILE A CA 1
ATOM 1035 C C . ILE A 1 134 ? 14.216 5.569 -30.480 1.00 58.38 134 ILE A C 1
ATOM 1037 O O . ILE A 1 134 ? 13.128 6.135 -30.368 1.00 58.38 134 ILE A O 1
ATOM 1041 N N . GLU A 1 135 ? 15.206 6.075 -31.222 1.00 59.66 135 GLU A N 1
ATOM 1042 C CA . GLU A 1 135 ? 15.058 7.303 -32.017 1.00 59.66 135 GLU A CA 1
ATOM 1043 C C . GLU A 1 135 ? 14.033 7.110 -33.151 1.00 59.66 135 GLU A C 1
ATOM 1045 O O . GLU A 1 135 ? 13.206 7.989 -33.386 1.00 59.66 135 GLU A O 1
ATOM 1050 N N . GLY A 1 136 ? 14.015 5.932 -33.789 1.00 55.97 136 GLY A N 1
ATOM 1051 C CA . GLY A 1 136 ? 13.026 5.562 -34.806 1.00 55.97 136 GLY A CA 1
ATOM 1052 C C . GLY A 1 136 ? 11.595 5.484 -34.265 1.00 55.97 136 GLY A C 1
ATOM 1053 O O . GLY A 1 136 ? 10.672 5.986 -34.901 1.00 55.97 136 GLY A O 1
ATOM 1054 N N . ASN A 1 137 ? 11.401 4.947 -33.055 1.00 59.56 137 ASN A N 1
ATOM 1055 C CA . ASN A 1 137 ? 10.085 4.924 -32.407 1.00 59.56 137 ASN A CA 1
ATOM 1056 C C . ASN A 1 137 ? 9.599 6.333 -32.026 1.00 59.56 137 ASN A C 1
ATOM 1058 O O . ASN A 1 137 ? 8.422 6.633 -32.207 1.00 59.56 137 ASN A O 1
ATOM 1062 N N . LYS A 1 138 ? 10.495 7.228 -31.582 1.00 63.19 138 LYS A N 1
ATOM 1063 C CA . LYS A 1 138 ? 10.153 8.645 -31.347 1.00 63.19 138 LYS A CA 1
ATOM 1064 C C . LYS A 1 138 ? 9.810 9.395 -32.637 1.00 63.19 138 LYS A C 1
ATOM 1066 O O . LYS A 1 138 ? 8.983 10.304 -32.607 1.00 63.19 138 LYS A O 1
ATOM 1071 N N . GLN A 1 139 ? 10.460 9.054 -33.750 1.00 61.03 139 GLN A N 1
ATOM 1072 C CA . GLN A 1 139 ? 10.170 9.646 -35.056 1.00 61.03 139 GLN A CA 1
ATOM 1073 C C . GLN A 1 139 ? 8.797 9.193 -35.574 1.00 61.03 139 GLN A C 1
ATOM 1075 O O . GLN A 1 139 ? 8.016 10.038 -36.004 1.00 61.03 139 GLN A O 1
ATOM 1080 N N . MET A 1 140 ? 8.452 7.907 -35.427 1.00 58.25 140 MET A N 1
ATOM 1081 C CA . MET A 1 140 ? 7.107 7.413 -35.752 1.00 58.25 140 MET A CA 1
ATOM 1082 C C . MET A 1 140 ? 6.008 8.069 -34.905 1.00 58.25 140 MET A C 1
ATOM 1084 O O . MET A 1 140 ? 4.967 8.427 -35.445 1.00 58.25 140 MET A O 1
ATOM 1088 N N . GLU A 1 141 ? 6.212 8.263 -33.596 1.00 61.12 141 GLU A N 1
ATOM 1089 C CA . GLU A 1 141 ? 5.216 8.937 -32.743 1.00 61.12 141 GLU A CA 1
ATOM 1090 C C . GLU A 1 141 ? 4.974 10.393 -33.177 1.00 61.12 141 GLU A C 1
ATOM 1092 O O . GLU A 1 141 ? 3.825 10.827 -33.261 1.00 61.12 141 GLU A O 1
ATOM 1097 N N . LYS A 1 142 ? 6.034 11.127 -33.547 1.00 62.22 142 LYS A N 1
ATOM 1098 C CA . LYS A 1 142 ? 5.914 12.489 -34.093 1.00 62.22 142 LYS A CA 1
ATOM 1099 C C . LYS A 1 142 ? 5.250 12.521 -35.466 1.00 62.22 142 LYS A C 1
ATOM 1101 O O . LYS A 1 142 ? 4.548 13.479 -35.771 1.00 62.22 142 LYS A O 1
ATOM 1106 N N . GLU A 1 143 ? 5.470 11.520 -36.313 1.00 61.66 143 GLU A N 1
ATOM 1107 C CA . GLU A 1 143 ? 4.787 11.412 -37.608 1.00 61.66 143 GLU A CA 1
ATOM 1108 C C . GLU A 1 143 ? 3.296 11.106 -37.434 1.00 61.66 143 GLU A C 1
ATOM 1110 O O . GLU A 1 143 ? 2.480 11.692 -38.138 1.00 61.66 143 GLU A O 1
ATOM 1115 N N . ILE A 1 144 ? 2.922 10.284 -36.448 1.00 62.19 144 ILE A N 1
ATOM 1116 C CA . ILE A 1 144 ? 1.517 10.034 -36.089 1.00 62.19 144 ILE A CA 1
ATOM 1117 C C . ILE A 1 144 ? 0.848 11.306 -35.535 1.00 62.19 144 ILE A C 1
ATOM 1119 O O . ILE A 1 144 ? -0.274 11.613 -35.937 1.00 62.19 144 ILE A O 1
ATOM 1123 N N . GLU A 1 145 ? 1.521 12.073 -34.666 1.00 60.22 145 GLU A N 1
ATOM 1124 C CA . GLU A 1 145 ? 1.008 13.362 -34.162 1.00 60.22 145 GLU A CA 1
ATOM 1125 C C . GLU A 1 145 ? 0.875 14.419 -35.270 1.00 60.22 145 GLU A C 1
ATOM 1127 O O . GLU A 1 145 ? -0.145 15.102 -35.348 1.00 60.22 145 GLU A O 1
ATOM 1132 N N . ASN A 1 146 ? 1.861 14.534 -36.165 1.00 61.69 146 ASN A N 1
ATOM 1133 C CA . ASN A 1 146 ? 1.810 15.485 -37.282 1.00 61.69 146 ASN A CA 1
ATOM 1134 C C . ASN A 1 146 ? 0.809 15.063 -38.373 1.00 61.69 146 ASN A C 1
ATOM 1136 O O . ASN A 1 146 ? 0.206 15.924 -39.007 1.00 61.69 146 ASN A O 1
ATOM 1140 N N . ALA A 1 147 ? 0.570 13.763 -38.568 1.00 60.66 147 ALA A N 1
ATOM 1141 C CA . ALA A 1 147 ? -0.460 13.263 -39.481 1.00 60.66 147 ALA A CA 1
ATOM 1142 C C . ALA A 1 147 ? -1.894 13.522 -38.975 1.00 60.66 147 ALA A C 1
ATOM 1144 O O . ALA A 1 147 ? -2.832 13.502 -39.771 1.00 60.66 147 ALA A O 1
ATOM 1145 N N . TRP A 1 148 ? -2.071 13.796 -37.677 1.00 55.66 148 TRP A N 1
ATOM 1146 C CA . TRP A 1 148 ? -3.342 14.227 -37.079 1.00 55.66 148 TRP A CA 1
ATOM 1147 C C . TRP A 1 148 ? -3.558 15.752 -37.092 1.00 55.66 148 TRP A C 1
ATOM 1149 O O . TRP A 1 148 ? -4.622 16.220 -36.683 1.00 55.66 148 TRP A O 1
ATOM 1159 N N . LEU A 1 149 ? -2.595 16.528 -37.599 1.00 54.28 149 LEU A N 1
ATOM 1160 C CA . LEU A 1 149 ? -2.712 17.968 -37.845 1.00 54.28 149 LEU A CA 1
ATOM 1161 C C . LEU A 1 149 ? -2.748 18.226 -39.359 1.00 54.28 149 LEU A C 1
ATOM 1163 O O . LEU A 1 149 ? -1.758 18.668 -39.940 1.00 54.28 149 LEU A O 1
ATOM 1167 N N . PRO A 1 150 ? -3.875 17.927 -40.028 1.00 54.06 150 PRO A N 1
ATOM 1168 C CA . PRO A 1 150 ? -4.552 19.042 -40.686 1.00 54.06 150 PRO A CA 1
ATOM 1169 C C . PRO A 1 150 ? -6.071 18.828 -40.789 1.00 54.06 150 PRO A C 1
ATOM 1171 O O . PRO A 1 150 ? -6.580 18.304 -41.774 1.00 54.06 150 PRO A O 1
ATOM 1174 N N . PHE A 1 151 ? -6.809 19.323 -39.801 1.00 45.12 151 PHE A N 1
ATOM 1175 C CA . PHE A 1 151 ? -8.151 19.868 -40.022 1.00 45.12 151 PHE A CA 1
ATOM 1176 C C . PHE A 1 151 ? -8.254 21.167 -39.227 1.00 45.12 151 PHE A C 1
ATOM 1178 O O . PHE A 1 151 ? -9.013 21.293 -38.269 1.00 45.12 151 PHE A O 1
ATOM 1185 N N . GLU A 1 1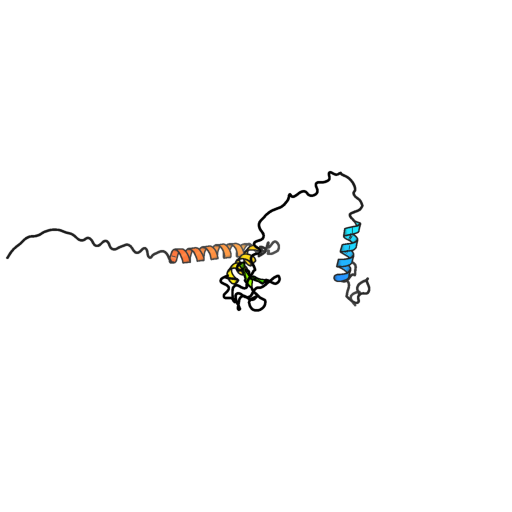52 ? -7.444 22.153 -39.612 1.00 50.34 152 GLU A N 1
ATOM 1186 C CA . GLU A 1 152 ? -7.811 23.536 -39.339 1.00 50.34 152 GLU A CA 1
ATOM 1187 C C . GLU A 1 152 ? -9.102 23.802 -40.121 1.00 50.34 152 GLU A C 1
ATOM 1189 O O . GLU A 1 152 ? -9.099 23.962 -41.341 1.00 50.34 152 GLU A O 1
ATOM 1194 N N . CYS A 1 153 ? -10.234 23.770 -39.415 1.00 49.41 153 CYS A N 1
ATOM 1195 C CA . CYS A 1 153 ? -11.498 24.307 -39.898 1.00 49.41 153 CYS A CA 1
ATOM 1196 C C . CYS A 1 153 ? -11.291 25.792 -40.212 1.00 49.41 153 CYS A C 1
ATOM 1198 O O . CYS A 1 153 ? -11.458 26.642 -39.338 1.00 49.41 153 CYS A O 1
ATOM 1200 N N . THR A 1 154 ? -10.928 26.120 -41.451 1.00 57.06 154 THR A N 1
ATOM 1201 C CA . THR A 1 154 ? -10.984 27.498 -41.933 1.00 57.06 154 THR A CA 1
ATOM 1202 C C . THR A 1 154 ? -12.453 27.929 -41.927 1.00 57.06 154 THR A C 1
ATOM 1204 O O . THR A 1 154 ? -13.260 27.308 -42.629 1.00 57.06 154 THR A O 1
ATOM 1207 N N . PRO A 1 155 ? -12.853 28.942 -41.141 1.00 52.66 155 PRO A N 1
ATOM 1208 C CA . PRO A 1 155 ? -14.232 29.399 -41.140 1.00 52.66 155 PRO A CA 1
ATOM 1209 C C . PRO A 1 155 ? -14.562 30.011 -42.505 1.00 52.66 155 PRO A C 1
ATOM 1211 O O . PRO A 1 155 ? -13.876 30.915 -42.981 1.00 52.66 155 PRO A O 1
ATOM 1214 N N . ILE A 1 156 ? -15.623 29.509 -43.139 1.00 52.69 156 ILE A N 1
ATOM 1215 C CA . ILE A 1 156 ? -16.207 30.092 -44.349 1.00 52.69 156 ILE A CA 1
ATOM 1216 C C . ILE A 1 156 ? -16.743 31.477 -43.968 1.00 52.69 156 ILE A C 1
ATOM 1218 O O . ILE A 1 156 ? -17.784 31.598 -43.323 1.00 52.69 156 ILE A O 1
ATOM 1222 N N . VAL A 1 157 ? -16.025 32.532 -44.346 1.00 53.50 157 VAL A N 1
ATOM 1223 C CA . VAL A 1 157 ? -16.529 33.907 -44.280 1.00 53.50 157 VAL A CA 1
ATOM 1224 C C . VAL A 1 157 ? -17.594 34.089 -45.362 1.00 53.50 157 VAL A C 1
ATOM 1226 O O . VAL A 1 157 ? -17.292 34.254 -46.542 1.00 53.50 157 VAL A O 1
ATOM 1229 N N . PHE A 1 158 ? -18.862 34.034 -44.953 1.00 41.69 158 PHE A N 1
ATOM 1230 C CA . PHE A 1 158 ? -20.002 34.462 -45.761 1.00 41.69 158 PHE A CA 1
ATOM 1231 C C . PHE A 1 158 ? -19.954 35.992 -45.890 1.00 41.69 158 PHE A C 1
ATOM 1233 O O . PHE A 1 158 ? -20.268 36.713 -44.944 1.00 41.69 158 PHE A O 1
ATOM 1240 N N . ASN A 1 159 ? -19.549 36.501 -47.053 1.00 49.41 159 ASN A N 1
ATOM 1241 C CA . ASN A 1 159 ? -19.714 37.916 -47.376 1.00 49.41 159 ASN A CA 1
ATOM 1242 C C . ASN A 1 159 ? -21.197 38.181 -47.676 1.00 49.41 159 ASN A C 1
ATOM 1244 O O . ASN A 1 159 ? -21.693 37.834 -48.745 1.00 49.41 159 ASN A O 1
ATOM 1248 N N . VAL A 1 160 ? -21.906 38.796 -46.728 1.00 48.72 160 VAL A N 1
ATOM 1249 C CA . VAL A 1 160 ? -23.213 39.416 -46.976 1.00 48.72 160 VAL A CA 1
ATOM 1250 C C . VAL A 1 160 ? -22.956 40.796 -47.575 1.00 48.72 160 VAL A C 1
ATOM 1252 O O . VAL A 1 160 ? -22.640 41.749 -46.863 1.00 48.72 160 VAL A O 1
ATOM 1255 N N . THR A 1 161 ? -23.074 40.916 -48.897 1.00 52.00 161 THR A N 1
ATOM 1256 C CA . THR A 1 161 ? -23.128 42.220 -49.563 1.00 52.00 161 THR A CA 1
ATOM 1257 C C . THR A 1 161 ? -24.494 42.840 -49.298 1.00 52.00 161 THR A C 1
ATOM 1259 O O . THR A 1 161 ? -25.505 42.434 -49.866 1.00 52.00 161 THR A O 1
ATOM 1262 N N . SER A 1 162 ? -24.512 43.810 -48.391 1.00 54.38 162 SER A N 1
ATOM 1263 C CA . SER A 1 162 ? -25.625 44.739 -48.215 1.00 54.38 162 SER A CA 1
ATOM 1264 C C . SER A 1 162 ? -25.499 45.824 -49.286 1.00 54.38 162 SER A C 1
ATOM 1266 O O . SER A 1 162 ? -24.481 46.512 -49.300 1.00 54.38 162 SER A O 1
ATOM 1268 N N . GLY A 1 163 ? -26.494 45.989 -50.163 1.00 46.03 163 GLY A N 1
ATOM 1269 C CA . GLY A 1 163 ? -26.514 47.109 -51.110 1.00 46.03 163 GLY A CA 1
ATOM 1270 C C . GLY A 1 163 ? -27.615 47.043 -52.172 1.00 46.03 163 GLY A C 1
ATOM 1271 O O . GLY A 1 163 ? -27.559 46.204 -53.058 1.00 46.03 163 GLY A O 1
ATOM 1272 N N . ASP A 1 164 ? -28.553 47.989 -52.059 1.00 45.72 164 ASP A N 1
ATOM 1273 C CA . ASP A 1 164 ? -29.234 48.701 -53.157 1.00 45.72 164 ASP A CA 1
ATOM 1274 C C . ASP A 1 164 ? -30.515 48.133 -53.810 1.00 45.72 164 ASP A C 1
ATOM 1276 O O . ASP A 1 164 ? -30.524 47.442 -54.819 1.00 45.72 164 ASP A O 1
ATOM 1280 N N . ARG A 1 165 ? -31.643 48.492 -53.173 1.00 52.28 165 ARG A N 1
ATOM 1281 C CA . ARG A 1 165 ? -32.696 49.429 -53.647 1.00 52.28 165 ARG A CA 1
ATOM 1282 C C . ARG A 1 165 ? -32.741 49.774 -55.162 1.00 52.28 165 ARG A C 1
ATOM 1284 O O . ARG A 1 165 ? -31.730 50.194 -55.705 1.00 52.28 165 ARG A O 1
ATOM 1291 N N . MET A 1 166 ? -33.984 49.861 -55.685 1.00 47.81 166 MET A N 1
ATOM 1292 C CA . MET A 1 166 ? -34.475 50.439 -56.975 1.00 47.81 166 MET A CA 1
ATOM 1293 C C . MET A 1 166 ? -34.583 49.419 -58.131 1.00 47.81 166 MET A C 1
ATOM 1295 O O . MET A 1 166 ? -33.679 48.616 -58.287 1.00 47.81 166 MET A O 1
ATOM 1299 N N . ALA A 1 167 ? -35.594 49.369 -59.006 1.00 51.91 167 ALA A N 1
ATOM 1300 C CA . ALA A 1 167 ? -36.920 49.979 -59.181 1.00 51.91 167 ALA A CA 1
ATOM 1301 C C . ALA A 1 167 ? -37.588 49.273 -60.407 1.00 51.91 167 ALA A C 1
ATOM 1303 O O . ALA A 1 167 ? -36.857 48.662 -61.183 1.00 51.91 167 ALA A O 1
ATOM 1304 N N . GLU A 1 168 ? -38.920 49.418 -60.565 1.00 52.31 168 GLU A N 1
ATOM 1305 C CA . GLU A 1 168 ? -39.705 49.349 -61.838 1.00 52.31 168 GLU A CA 1
ATOM 1306 C C . GLU A 1 168 ? -39.893 47.954 -62.499 1.00 52.31 168 GLU A C 1
ATOM 1308 O O . GLU A 1 168 ? -38.977 47.140 -62.518 1.00 52.31 168 GLU A O 1
ATOM 1313 N N . ASP A 1 169 ? -41.040 47.545 -63.060 1.00 53.41 169 ASP A N 1
ATOM 1314 C CA . ASP A 1 169 ? -42.369 48.125 -63.345 1.00 53.41 169 ASP A CA 1
ATOM 1315 C C . ASP A 1 169 ? -43.382 46.953 -63.416 1.00 53.41 169 ASP A C 1
ATOM 1317 O O . ASP A 1 169 ? -42.977 45.866 -63.906 1.00 53.41 169 ASP A O 1
#

Secondary structure (DSSP, 8-state):
-PPPBPTT-SSSBPBGGGTTB-HHHHHHHHHHHHHHTTSS--------------------------B-TTT--B-TT-PEEPTTS-EE-GGG-STTTTT----HHHHHHHHHHHH------TT-S--HHHHHHHHHHHHHHHHHHHHT---------------------